Protein AF-A0A699TIG4-F1 (afdb_monomer_lite)

Sequence (112 aa):
VKTDNKKVEKKDDDKKRDMSRVKCYNCKKEGHFAKDCKKAKVKDYEYYKTKMLLAKKDKDEQVLLPEDQAWMESSSDSDQEINANMVFMAQIEKVLSDSEASSSSTDEKIYE

Structure (mmCIF, N/CA/C/O backbone):
data_AF-A0A699TIG4-F1
#
_entry.id   AF-A0A699TIG4-F1
#
loop_
_atom_site.group_PDB
_atom_site.id
_atom_site.type_symbol
_atom_site.label_atom_id
_atom_site.label_alt_id
_atom_site.label_comp_id
_atom_site.label_asym_id
_atom_site.label_entity_id
_atom_site.label_seq_id
_atom_site.pdbx_PDB_ins_code
_atom_site.Cartn_x
_atom_site.Cartn_y
_atom_site.Cartn_z
_atom_site.occupancy
_atom_site.B_iso_or_equiv
_atom_site.auth_seq_id
_atom_site.auth_comp_id
_atom_site.auth_asym_id
_atom_site.auth_atom_id
_atom_site.pdbx_PDB_model_num
ATOM 1 N N . VAL A 1 1 ? 9.339 31.364 -21.121 1.00 42.56 1 VAL A N 1
ATOM 2 C CA . VAL A 1 1 ? 10.028 30.476 -20.159 1.00 42.56 1 VAL A CA 1
ATOM 3 C C . VAL A 1 1 ? 9.744 29.049 -20.593 1.00 42.56 1 VAL A C 1
ATOM 5 O O . VAL A 1 1 ? 8.600 28.629 -20.508 1.00 42.56 1 VAL A O 1
ATOM 8 N N . LYS A 1 2 ? 10.715 28.377 -21.220 1.00 41.91 2 LYS A N 1
ATOM 9 C CA . LYS A 1 2 ? 10.588 26.970 -21.624 1.00 41.91 2 LYS A CA 1
ATOM 10 C C . LYS A 1 2 ? 11.116 26.144 -20.456 1.00 41.91 2 LYS A C 1
ATOM 12 O O . LYS A 1 2 ? 12.284 26.270 -20.114 1.00 41.91 2 LYS A O 1
ATOM 17 N N . THR A 1 3 ? 10.239 25.418 -19.780 1.00 44.41 3 THR A N 1
ATOM 18 C CA . THR A 1 3 ? 10.603 24.523 -18.682 1.00 44.41 3 THR A CA 1
ATOM 19 C C . THR A 1 3 ? 10.988 23.186 -19.295 1.00 44.41 3 THR A C 1
ATOM 21 O O . THR A 1 3 ? 10.132 22.409 -19.714 1.00 44.41 3 THR A O 1
ATOM 24 N N . ASP A 1 4 ? 12.292 22.953 -19.416 1.00 45.75 4 ASP A N 1
ATOM 25 C CA . ASP A 1 4 ? 12.847 21.687 -19.875 1.00 45.75 4 ASP A CA 1
ATOM 26 C C . ASP A 1 4 ? 12.513 20.579 -18.867 1.00 45.75 4 ASP A C 1
ATOM 28 O O . ASP A 1 4 ? 13.042 20.524 -17.755 1.00 45.75 4 ASP A O 1
ATOM 32 N N . ASN A 1 5 ? 11.607 19.687 -19.270 1.00 53.50 5 ASN A N 1
ATOM 33 C CA . ASN A 1 5 ? 11.299 18.443 -18.574 1.00 53.50 5 ASN A CA 1
ATOM 34 C C . ASN A 1 5 ? 12.528 17.526 -18.646 1.00 53.50 5 ASN A C 1
ATOM 36 O O . ASN A 1 5 ? 12.691 16.731 -19.574 1.00 53.50 5 ASN A O 1
ATOM 40 N N . LYS A 1 6 ? 13.422 17.648 -17.662 1.00 55.69 6 LYS A N 1
ATOM 41 C CA . LYS A 1 6 ? 14.569 16.757 -17.482 1.00 55.69 6 LYS A CA 1
ATOM 42 C C . LYS A 1 6 ? 14.067 15.383 -17.037 1.00 55.69 6 LYS A C 1
ATOM 44 O O . LYS A 1 6 ? 14.004 15.079 -15.849 1.00 55.69 6 LYS A O 1
ATOM 49 N N . LYS A 1 7 ? 13.704 14.549 -18.014 1.00 52.72 7 LYS A N 1
ATOM 50 C CA . LYS A 1 7 ? 13.492 13.109 -17.852 1.00 52.72 7 LYS A CA 1
ATOM 51 C C . LYS A 1 7 ? 14.807 12.502 -17.358 1.00 52.72 7 LYS A C 1
ATOM 53 O O . LYS A 1 7 ? 15.739 12.300 -18.130 1.00 52.72 7 LYS A O 1
ATOM 58 N N . VAL A 1 8 ? 14.904 12.276 -16.051 1.00 48.00 8 VAL A N 1
ATOM 59 C CA . VAL A 1 8 ? 15.990 11.495 -15.458 1.00 48.00 8 VAL A CA 1
ATOM 60 C C . VAL A 1 8 ? 15.728 10.043 -15.834 1.00 48.00 8 VAL A C 1
ATOM 62 O O . VAL A 1 8 ? 14.881 9.378 -15.244 1.00 48.00 8 VAL A O 1
ATOM 65 N N . GLU A 1 9 ? 16.423 9.569 -16.863 1.00 51.25 9 GLU A N 1
ATOM 66 C CA . GLU A 1 9 ? 16.499 8.149 -17.182 1.00 51.25 9 GLU A CA 1
ATOM 67 C C . GLU A 1 9 ? 17.275 7.460 -16.054 1.00 51.25 9 GLU A C 1
ATOM 69 O O . GLU A 1 9 ? 18.506 7.485 -16.006 1.00 51.25 9 GLU A O 1
ATOM 74 N N . LYS A 1 10 ? 16.542 6.925 -15.071 1.00 57.69 10 LYS A N 1
ATOM 75 C CA . LYS A 1 10 ? 17.111 6.042 -14.054 1.00 57.69 10 LYS A CA 1
ATOM 76 C C . LYS A 1 10 ? 17.432 4.723 -14.742 1.00 57.69 10 LYS A C 1
ATOM 78 O O . LYS A 1 10 ? 16.546 4.072 -15.282 1.00 57.69 10 LYS A O 1
ATOM 83 N N . LYS A 1 11 ? 18.722 4.399 -14.760 1.00 48.50 11 LYS A N 1
ATOM 84 C CA . LYS A 1 11 ? 19.267 3.164 -15.309 1.00 48.50 11 LYS A CA 1
ATOM 85 C C . LYS A 1 11 ? 18.656 1.975 -14.571 1.00 48.50 11 LYS A C 1
ATOM 87 O O . LYS A 1 11 ? 18.732 1.912 -13.346 1.00 48.50 11 LYS A O 1
ATOM 92 N N . ASP A 1 12 ? 18.070 1.058 -15.329 1.00 52.22 12 ASP A N 1
ATOM 93 C CA . ASP A 1 12 ? 17.705 -0.270 -14.858 1.00 52.22 12 ASP A CA 1
ATOM 94 C C . ASP A 1 12 ? 18.999 -1.040 -14.555 1.00 52.22 12 ASP A C 1
ATOM 96 O O . ASP A 1 12 ? 19.559 -1.722 -15.414 1.00 52.22 12 ASP A O 1
ATOM 100 N N . ASP A 1 13 ? 19.516 -0.897 -13.332 1.00 54.03 13 ASP A N 1
AT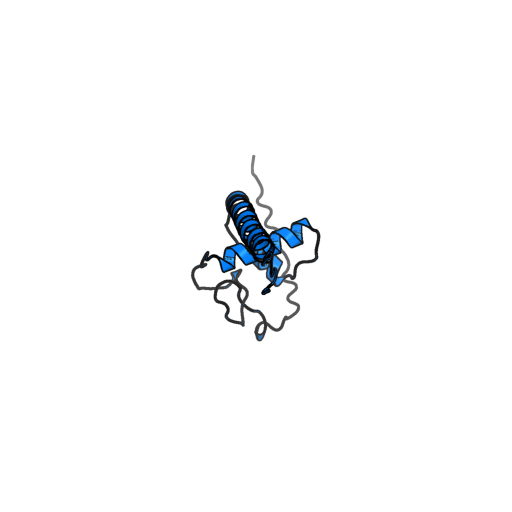OM 101 C CA . ASP A 1 13 ? 20.488 -1.840 -12.776 1.00 54.03 13 ASP A CA 1
ATOM 102 C C . ASP A 1 13 ? 19.750 -3.153 -12.492 1.00 54.03 13 ASP A C 1
ATOM 104 O O . ASP A 1 13 ? 19.355 -3.478 -11.368 1.00 54.03 13 ASP A O 1
ATOM 108 N N . ASP A 1 14 ? 19.523 -3.895 -13.572 1.00 54.59 14 ASP A N 1
ATOM 109 C CA . ASP A 1 14 ? 18.866 -5.192 -13.622 1.00 54.59 14 ASP A CA 1
ATOM 110 C C . ASP A 1 14 ? 19.822 -6.264 -13.072 1.00 54.59 14 ASP A C 1
ATOM 112 O O . ASP A 1 14 ? 20.268 -7.197 -13.748 1.00 54.59 14 ASP A O 1
ATOM 116 N N . LYS A 1 15 ? 20.187 -6.132 -11.791 1.00 59.12 15 LYS A N 1
ATOM 117 C CA . LYS A 1 15 ? 20.684 -7.265 -11.015 1.00 59.12 15 LYS A CA 1
ATOM 118 C C . LYS A 1 15 ? 19.507 -8.221 -10.935 1.00 59.12 15 LYS A C 1
ATOM 120 O O . LYS A 1 15 ? 18.676 -8.028 -10.057 1.00 59.12 15 LYS A O 1
ATOM 125 N N . LYS A 1 16 ? 19.432 -9.186 -11.867 1.00 61.31 16 LYS A N 1
ATOM 126 C CA . LYS A 1 16 ? 18.390 -10.223 -11.992 1.00 61.31 16 LYS A CA 1
ATOM 127 C C . LYS A 1 16 ? 18.008 -10.771 -10.620 1.00 61.31 16 LYS A C 1
ATOM 129 O O . LYS A 1 16 ? 18.576 -11.755 -10.145 1.00 61.31 16 LYS A O 1
ATOM 134 N N . ARG A 1 17 ? 17.068 -10.105 -9.955 1.00 65.88 17 ARG A N 1
ATOM 135 C CA . ARG A 1 17 ? 16.421 -10.640 -8.771 1.00 65.88 17 ARG A CA 1
ATOM 136 C C . ARG A 1 17 ? 15.520 -11.741 -9.270 1.00 65.88 17 ARG A C 1
ATOM 138 O O . ARG A 1 17 ? 14.948 -11.6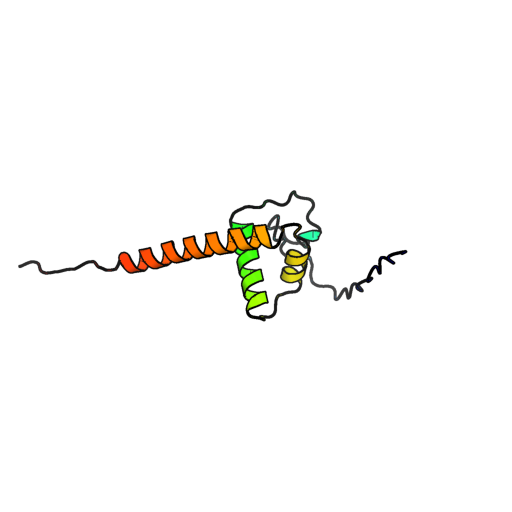52 -10.356 1.00 65.88 17 ARG A O 1
ATOM 145 N N . ASP A 1 18 ? 15.432 -12.793 -8.479 1.00 80.94 18 ASP A N 1
ATOM 146 C CA . ASP A 1 18 ? 14.513 -13.876 -8.753 1.00 80.94 18 ASP A CA 1
ATOM 147 C C . ASP A 1 18 ? 13.073 -13.346 -8.638 1.00 80.94 18 ASP A C 1
ATOM 149 O O . ASP A 1 18 ? 12.493 -13.303 -7.553 1.00 80.94 18 ASP A O 1
ATOM 153 N N . MET A 1 19 ? 12.512 -12.896 -9.767 1.00 81.06 19 MET A N 1
ATOM 154 C CA . MET A 1 19 ? 11.157 -12.341 -9.841 1.00 81.06 19 MET A CA 1
ATOM 155 C C . MET A 1 19 ? 10.116 -13.348 -9.358 1.00 81.06 19 MET A C 1
ATOM 157 O O . MET A 1 19 ? 9.063 -12.938 -8.875 1.00 81.06 19 MET A O 1
ATOM 161 N N . SER A 1 20 ? 10.416 -14.652 -9.425 1.00 83.62 20 SER A N 1
ATOM 162 C CA . SER A 1 20 ? 9.514 -15.703 -8.952 1.00 83.62 20 SER A CA 1
ATOM 163 C C . SER A 1 20 ? 9.208 -15.603 -7.457 1.00 83.62 20 SER A C 1
ATOM 165 O O . SER A 1 20 ? 8.163 -16.076 -7.040 1.00 83.62 20 SER A O 1
ATOM 167 N N . ARG A 1 21 ? 10.056 -14.928 -6.669 1.00 85.62 21 ARG A N 1
ATOM 168 C CA . ARG A 1 21 ? 9.861 -14.713 -5.223 1.00 85.62 21 ARG A CA 1
ATOM 169 C C . ARG A 1 21 ? 9.310 -13.331 -4.878 1.00 85.62 21 ARG A C 1
ATOM 171 O O . ARG A 1 21 ? 8.999 -13.063 -3.720 1.00 85.62 21 ARG A O 1
ATOM 178 N N . VAL A 1 22 ? 9.211 -12.428 -5.854 1.00 88.25 22 VAL A N 1
ATOM 179 C CA . VAL A 1 22 ? 8.705 -11.068 -5.632 1.00 88.25 22 VAL A CA 1
ATOM 180 C C . VAL A 1 22 ? 7.192 -11.130 -5.465 1.00 88.25 22 VAL A C 1
ATOM 182 O O . VAL A 1 22 ? 6.475 -11.433 -6.417 1.00 88.25 22 VAL A O 1
ATOM 185 N N . LYS A 1 23 ? 6.698 -10.817 -4.262 1.00 89.06 23 LYS A N 1
ATOM 186 C CA . LYS A 1 23 ? 5.264 -10.787 -3.953 1.00 89.06 23 LYS A CA 1
ATOM 187 C C . LYS A 1 23 ? 4.661 -9.416 -4.254 1.00 89.06 23 LYS A C 1
ATOM 189 O O . LYS A 1 23 ? 5.050 -8.402 -3.683 1.00 89.06 23 LYS A O 1
ATOM 194 N N . CYS A 1 24 ? 3.642 -9.388 -5.105 1.00 87.25 24 CYS A N 1
ATOM 195 C CA . CYS A 1 24 ? 2.898 -8.177 -5.420 1.00 87.25 24 CYS A CA 1
ATOM 196 C C . CYS A 1 24 ? 2.026 -7.736 -4.236 1.00 87.25 24 CYS A C 1
ATOM 198 O O . CYS A 1 24 ? 1.093 -8.439 -3.841 1.00 87.25 24 CYS A O 1
ATOM 200 N N . TYR A 1 25 ? 2.257 -6.526 -3.720 1.00 83.81 25 TYR A N 1
ATOM 201 C CA . TYR A 1 25 ? 1.453 -5.952 -2.636 1.00 83.81 25 TYR A CA 1
ATOM 202 C C . TYR A 1 25 ? -0.027 -5.747 -2.987 1.00 83.81 25 TYR A C 1
ATOM 204 O O . TYR A 1 25 ? -0.861 -5.827 -2.085 1.00 83.81 25 TYR A O 1
ATOM 212 N N . ASN A 1 26 ? -0.361 -5.543 -4.270 1.00 84.31 26 ASN A N 1
ATOM 213 C CA . ASN A 1 26 ? -1.739 -5.322 -4.722 1.00 84.31 26 ASN A CA 1
ATOM 214 C C . ASN A 1 26 ? -2.553 -6.626 -4.787 1.00 84.31 26 ASN A C 1
ATOM 216 O O . ASN A 1 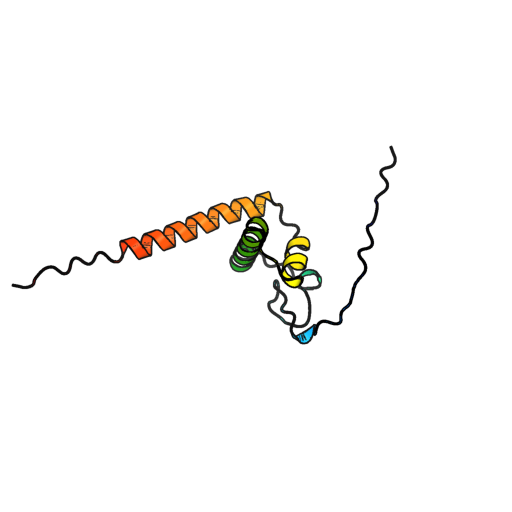26 ? -3.580 -6.762 -4.138 1.00 84.31 26 ASN A O 1
ATOM 220 N N . CYS A 1 27 ? -2.092 -7.615 -5.560 1.00 86.62 27 CYS A N 1
ATOM 221 C CA . CYS A 1 27 ? -2.868 -8.838 -5.803 1.00 86.62 27 CYS A CA 1
ATOM 222 C C . CYS A 1 27 ? -2.415 -10.059 -4.993 1.00 86.62 27 CYS A C 1
ATOM 224 O O . CYS A 1 27 ? -2.982 -11.138 -5.164 1.00 86.62 27 CYS A O 1
ATOM 226 N N . LYS A 1 28 ? -1.380 -9.895 -4.159 1.00 86.06 28 LYS A N 1
ATOM 227 C CA . LYS A 1 28 ? -0.757 -10.920 -3.306 1.00 86.06 28 LYS A CA 1
ATOM 228 C C . LYS A 1 28 ? -0.171 -12.128 -4.055 1.00 86.06 28 LYS A C 1
ATOM 230 O O . LYS A 1 28 ? 0.208 -13.097 -3.405 1.00 86.06 28 LYS A O 1
ATOM 235 N N . LYS A 1 29 ? -0.061 -12.063 -5.389 1.00 89.00 29 LYS A N 1
ATOM 236 C CA . LYS A 1 29 ? 0.598 -13.077 -6.230 1.00 89.00 29 LYS A CA 1
ATOM 237 C C . LYS A 1 29 ? 2.080 -12.772 -6.413 1.00 89.00 29 LYS A C 1
ATOM 239 O O . LYS A 1 29 ? 2.469 -11.607 -6.424 1.00 89.00 29 LYS A O 1
ATOM 244 N N . GLU A 1 30 ? 2.875 -13.813 -6.601 1.00 90.88 30 GLU A N 1
ATOM 245 C CA . GLU A 1 30 ? 4.305 -13.700 -6.886 1.00 90.88 30 GLU A CA 1
ATOM 246 C C . GLU A 1 30 ? 4.575 -13.439 -8.384 1.00 90.88 30 GLU A C 1
ATOM 248 O O . GLU A 1 30 ? 3.651 -13.476 -9.207 1.00 90.88 30 GLU A O 1
ATOM 253 N N . GLY A 1 31 ? 5.822 -13.136 -8.751 1.00 90.56 31 GLY A N 1
ATOM 254 C CA . GLY A 1 31 ? 6.255 -13.001 -10.147 1.00 90.56 31 GLY A CA 1
ATOM 255 C C . GLY A 1 31 ? 6.318 -11.573 -10.695 1.00 90.56 31 GLY A C 1
ATOM 256 O O . GLY A 1 31 ? 6.748 -11.394 -11.831 1.00 90.56 31 GLY A O 1
ATOM 257 N N . HIS A 1 32 ? 5.862 -10.560 -9.948 1.00 90.06 32 HIS A N 1
ATOM 258 C CA . HIS A 1 32 ? 5.852 -9.165 -10.411 1.00 90.06 32 HIS A CA 1
ATOM 259 C C . HIS A 1 32 ? 5.780 -8.157 -9.259 1.00 90.06 32 HIS A C 1
ATOM 261 O O . HIS A 1 32 ? 5.233 -8.440 -8.190 1.00 90.06 32 HIS A O 1
ATOM 267 N N . PHE A 1 33 ? 6.253 -6.936 -9.513 1.00 86.94 33 PHE A N 1
ATOM 268 C CA . PHE A 1 33 ? 6.066 -5.813 -8.600 1.00 86.94 33 PHE A CA 1
ATOM 269 C C . PHE A 1 33 ? 4.647 -5.249 -8.685 1.00 86.94 33 PHE A C 1
ATOM 271 O O . PHE A 1 33 ? 3.962 -5.339 -9.702 1.00 86.94 33 PHE A O 1
ATOM 278 N N . ALA A 1 34 ? 4.216 -4.580 -7.616 1.00 84.50 34 ALA A N 1
ATOM 279 C CA . ALA A 1 34 ? 2.901 -3.947 -7.562 1.00 84.50 34 ALA A CA 1
ATOM 280 C C . ALA A 1 34 ? 2.684 -2.873 -8.645 1.00 84.50 34 ALA A C 1
ATOM 282 O O . ALA A 1 34 ? 1.553 -2.710 -9.100 1.00 84.50 34 ALA A O 1
ATOM 283 N N . LYS A 1 35 ? 3.751 -2.189 -9.086 1.00 81.62 35 LYS A N 1
ATOM 284 C CA . LYS A 1 35 ? 3.706 -1.196 -10.174 1.00 81.62 35 LYS A CA 1
ATOM 285 C C . LYS A 1 35 ? 3.313 -1.799 -11.530 1.00 81.62 35 LYS A C 1
ATOM 287 O O . LYS A 1 35 ? 2.665 -1.128 -12.324 1.00 81.62 35 LYS A O 1
ATOM 292 N N . ASP A 1 36 ? 3.640 -3.073 -11.744 1.00 86.19 36 ASP A N 1
ATOM 293 C CA . ASP A 1 36 ? 3.391 -3.810 -12.989 1.00 86.19 36 ASP A CA 1
ATOM 294 C C . ASP A 1 36 ? 2.102 -4.653 -12.909 1.00 86.19 36 ASP A C 1
ATOM 296 O O . ASP A 1 36 ? 1.769 -5.426 -13.813 1.00 86.19 36 ASP A O 1
ATOM 300 N N . CYS A 1 37 ? 1.359 -4.546 -11.801 1.00 87.19 37 CYS A N 1
ATOM 301 C CA . CYS A 1 37 ? 0.154 -5.329 -11.584 1.00 87.19 37 CYS A CA 1
ATOM 302 C C . CYS A 1 37 ? -0.994 -4.835 -12.473 1.00 87.19 37 CYS A C 1
ATOM 304 O O . CYS A 1 37 ? -1.448 -3.702 -12.348 1.00 87.19 37 CYS A O 1
ATOM 306 N N . LYS A 1 38 ? -1.530 -5.725 -13.317 1.00 88.19 38 LYS A N 1
ATOM 307 C CA . LYS A 1 38 ? -2.666 -5.419 -14.210 1.00 88.19 38 LYS A CA 1
ATOM 308 C C . LYS A 1 38 ? -4.018 -5.322 -13.495 1.00 88.19 38 LYS A C 1
ATOM 310 O O . LYS A 1 38 ? -4.993 -4.878 -14.093 1.00 88.19 38 LYS A O 1
ATOM 315 N N . LYS A 1 39 ? -4.114 -5.799 -12.249 1.00 84.44 39 LYS A N 1
ATOM 316 C CA . LYS A 1 39 ? -5.354 -5.692 -11.471 1.00 84.44 39 LYS A CA 1
ATOM 317 C C . LYS A 1 39 ? -5.523 -4.267 -10.960 1.00 84.44 39 LYS A C 1
ATOM 319 O O . LYS A 1 39 ? -4.540 -3.629 -10.592 1.00 84.44 39 LYS A O 1
ATOM 324 N N . ALA A 1 40 ? -6.775 -3.818 -10.866 1.00 81.38 40 ALA A N 1
ATOM 325 C CA . ALA A 1 40 ? -7.101 -2.576 -10.179 1.00 81.38 40 ALA A CA 1
ATOM 326 C C . ALA A 1 40 ? -6.478 -2.567 -8.774 1.00 81.38 40 ALA A C 1
ATOM 328 O O . ALA A 1 40 ? -6.392 -3.610 -8.117 1.00 81.38 40 ALA A O 1
ATOM 329 N N . LYS A 1 41 ? -6.002 -1.397 -8.341 1.00 76.06 41 LYS A N 1
ATOM 330 C CA . LYS A 1 41 ? -5.466 -1.223 -6.993 1.00 76.06 41 LYS A CA 1
ATOM 331 C C . LYS A 1 41 ? -6.626 -1.269 -6.003 1.00 76.06 41 LYS A C 1
ATOM 333 O O . LYS A 1 41 ? -7.500 -0.408 -6.053 1.00 76.06 41 LYS A O 1
ATOM 338 N N . VAL A 1 42 ? -6.645 -2.277 -5.135 1.00 79.38 42 VAL A N 1
ATOM 339 C CA . VAL A 1 42 ? -7.614 -2.349 -4.035 1.00 79.38 42 VAL A CA 1
ATOM 340 C C . VAL A 1 42 ? -7.027 -1.579 -2.857 1.00 79.38 42 VAL A C 1
ATOM 342 O O . VAL A 1 42 ? -5.984 -1.960 -2.331 1.00 79.38 42 VAL A O 1
ATOM 345 N N . LYS A 1 43 ? -7.675 -0.476 -2.470 1.00 79.12 43 LYS A N 1
ATOM 346 C CA . LYS A 1 43 ? -7.293 0.328 -1.303 1.00 79.12 43 LYS A CA 1
ATOM 347 C C . LYS A 1 43 ? -8.071 -0.134 -0.066 1.00 79.12 43 LYS A C 1
ATOM 349 O O . LYS A 1 43 ? -8.935 0.573 0.442 1.00 79.12 43 LYS A O 1
ATOM 354 N N . ASP A 1 44 ? -7.842 -1.373 0.348 1.00 80.00 44 ASP A N 1
ATOM 355 C CA . ASP A 1 44 ? -8.447 -1.920 1.562 1.00 80.00 44 ASP A CA 1
ATOM 356 C C . ASP A 1 44 ? -7.679 -1.489 2.828 1.00 80.00 44 ASP A C 1
ATOM 358 O O . ASP A 1 44 ? -6.655 -0.804 2.773 1.00 80.00 44 ASP A O 1
ATOM 362 N N . TYR A 1 45 ? -8.186 -1.886 3.994 1.00 78.88 45 TYR A N 1
ATOM 363 C CA . TYR A 1 45 ? -7.544 -1.622 5.283 1.00 78.88 45 TYR A CA 1
ATOM 364 C C . TYR A 1 45 ? -6.083 -2.110 5.326 1.00 78.88 45 TYR A C 1
ATOM 366 O O . TYR A 1 45 ? -5.203 -1.388 5.794 1.00 78.88 45 TYR A O 1
ATOM 374 N N . GLU A 1 46 ? -5.798 -3.298 4.787 1.00 82.38 46 GLU A N 1
ATOM 375 C CA . GLU A 1 46 ? -4.454 -3.889 4.791 1.00 82.38 46 GLU A CA 1
ATOM 376 C C . GLU A 1 46 ? -3.472 -3.122 3.894 1.00 82.38 46 GLU A C 1
ATOM 378 O O . GLU A 1 46 ? -2.294 -2.969 4.240 1.00 82.38 46 GLU A O 1
ATOM 383 N N . TYR A 1 47 ? -3.944 -2.597 2.760 1.00 83.25 47 TYR A N 1
ATOM 384 C CA . TYR A 1 47 ? -3.188 -1.692 1.899 1.00 83.25 47 TYR A CA 1
ATOM 385 C C . TYR A 1 47 ? -2.739 -0.456 2.681 1.00 83.25 47 TYR A C 1
ATOM 387 O O . TYR A 1 47 ? -1.539 -0.170 2.742 1.00 83.25 47 TYR A O 1
ATOM 395 N N . TYR A 1 48 ? -3.678 0.240 3.330 1.00 80.56 48 TYR A N 1
ATOM 396 C CA . TYR A 1 48 ? -3.365 1.454 4.082 1.00 80.56 48 TYR A CA 1
ATOM 397 C C . TYR A 1 48 ? -2.499 1.165 5.308 1.00 80.56 48 TYR A C 1
ATOM 399 O O . TYR A 1 48 ? -1.536 1.891 5.545 1.00 80.56 48 TYR A O 1
ATOM 407 N N . LYS A 1 49 ? -2.757 0.071 6.031 1.00 83.12 49 LYS A N 1
ATOM 408 C CA . LYS A 1 49 ? -1.938 -0.381 7.164 1.00 83.12 49 LYS A CA 1
ATOM 409 C C . LYS A 1 49 ? -0.487 -0.632 6.752 1.00 83.12 49 LYS A C 1
ATOM 411 O O . LYS A 1 49 ? 0.435 -0.141 7.400 1.00 83.12 49 LYS A O 1
ATOM 416 N N . THR A 1 50 ? -0.269 -1.339 5.642 1.00 85.94 50 THR A N 1
ATOM 417 C CA . THR A 1 50 ? 1.085 -1.622 5.138 1.00 85.94 50 THR A CA 1
ATOM 418 C C . THR A 1 50 ? 1.781 -0.338 4.671 1.00 85.94 50 THR A C 1
ATOM 420 O O . THR A 1 50 ? 2.944 -0.121 5.007 1.00 85.94 50 THR A O 1
ATOM 423 N N . LYS A 1 51 ? 1.072 0.554 3.961 1.00 82.56 51 LYS A N 1
ATOM 424 C CA . LYS A 1 51 ? 1.592 1.874 3.552 1.00 82.56 51 LYS A CA 1
ATOM 425 C C . LYS A 1 51 ? 2.057 2.698 4.748 1.00 82.56 51 LYS A C 1
ATOM 427 O O . LYS A 1 51 ? 3.151 3.253 4.733 1.00 82.56 51 LYS A O 1
ATOM 432 N N . MET A 1 52 ? 1.238 2.737 5.791 1.00 84.06 52 MET A N 1
ATOM 433 C CA . MET A 1 52 ? 1.530 3.423 7.042 1.00 84.06 52 MET A CA 1
ATOM 434 C C . MET A 1 52 ? 2.808 2.913 7.710 1.00 84.06 52 MET A C 1
ATOM 436 O O . MET A 1 52 ? 3.650 3.710 8.123 1.00 84.06 52 MET A O 1
ATOM 440 N N . LEU A 1 53 ? 2.953 1.588 7.805 1.00 84.50 53 LEU A N 1
ATOM 441 C CA . LEU A 1 53 ? 4.112 0.949 8.429 1.00 84.50 53 LEU A CA 1
ATOM 442 C C . LEU A 1 53 ? 5.406 1.257 7.673 1.00 84.50 53 LEU A C 1
ATOM 444 O O . LEU A 1 53 ? 6.430 1.515 8.304 1.00 84.50 53 LEU A O 1
ATOM 448 N N . LEU A 1 54 ? 5.367 1.262 6.338 1.00 87.06 54 LEU A N 1
ATOM 449 C CA . LEU A 1 54 ? 6.525 1.637 5.523 1.00 87.06 54 LEU A CA 1
ATOM 450 C C . LEU A 1 54 ? 6.854 3.125 5.647 1.00 87.06 54 LEU A C 1
ATOM 452 O O . LEU A 1 54 ? 8.015 3.465 5.838 1.00 87.06 54 LEU A O 1
ATOM 456 N N . ALA A 1 55 ? 5.848 4.003 5.624 1.00 82.94 55 ALA A N 1
ATOM 457 C CA . ALA A 1 55 ? 6.047 5.440 5.813 1.00 82.94 55 ALA A CA 1
ATOM 458 C C . ALA A 1 55 ? 6.619 5.778 7.201 1.00 82.94 55 ALA A C 1
ATOM 460 O O . ALA A 1 55 ? 7.383 6.727 7.341 1.00 82.94 55 ALA A O 1
ATOM 461 N N . LYS A 1 56 ? 6.264 5.010 8.238 1.00 82.81 56 LYS A N 1
ATOM 462 C CA . LYS A 1 56 ? 6.858 5.152 9.573 1.00 82.81 56 LYS A CA 1
ATOM 463 C C . LYS A 1 56 ? 8.327 4.724 9.582 1.00 82.81 56 LYS A C 1
ATOM 465 O O . LYS A 1 56 ? 9.154 5.467 10.085 1.00 82.81 56 LYS A O 1
ATOM 470 N N . LYS A 1 57 ? 8.656 3.584 8.964 1.00 85.19 57 LYS A N 1
ATOM 471 C CA . LYS A 1 57 ? 10.049 3.126 8.821 1.00 85.19 57 LYS A CA 1
ATOM 472 C C . LYS A 1 57 ? 10.920 4.129 8.064 1.00 85.19 57 LYS A C 1
ATOM 474 O O . LYS A 1 57 ? 12.043 4.357 8.486 1.00 85.19 57 LYS A O 1
ATOM 479 N N . ASP A 1 58 ? 10.386 4.741 7.009 1.00 81.50 58 ASP A N 1
ATOM 480 C CA . ASP A 1 58 ? 11.069 5.796 6.252 1.00 81.50 58 ASP A CA 1
ATOM 481 C C . ASP A 1 58 ? 11.332 7.045 7.115 1.00 81.50 58 ASP A C 1
ATOM 483 O O . ASP A 1 58 ? 12.450 7.550 7.153 1.00 81.50 58 ASP A O 1
ATOM 487 N N . LYS A 1 59 ? 10.331 7.488 7.897 1.00 79.62 59 LYS A N 1
ATOM 488 C CA . LYS A 1 59 ? 10.470 8.599 8.862 1.00 79.62 59 LYS A CA 1
ATOM 489 C C . LYS A 1 59 ? 11.462 8.311 9.987 1.00 79.62 59 LYS A C 1
ATOM 491 O O . LYS A 1 59 ? 12.139 9.227 10.436 1.00 79.62 59 LYS A O 1
ATOM 496 N N . ASP A 1 60 ? 11.530 7.062 10.436 1.00 86.44 60 ASP A N 1
ATOM 497 C CA . ASP A 1 60 ? 12.495 6.596 11.435 1.00 86.44 60 ASP A CA 1
ATOM 498 C C . ASP A 1 60 ? 13.893 6.345 10.816 1.00 86.44 60 ASP A C 1
ATOM 500 O O . ASP A 1 60 ? 14.751 5.750 11.465 1.00 86.44 60 ASP A O 1
ATOM 504 N N . GLU A 1 61 ? 14.110 6.748 9.554 1.00 84.62 61 GLU A N 1
ATOM 505 C CA . GLU A 1 61 ? 15.340 6.562 8.766 1.00 84.62 61 GLU A CA 1
ATOM 506 C C . GLU A 1 61 ? 15.807 5.094 8.666 1.00 84.62 61 GLU A C 1
ATOM 508 O O . GLU A 1 61 ? 16.981 4.797 8.429 1.00 84.62 61 GLU A O 1
ATOM 513 N N . GLN A 1 62 ? 14.887 4.137 8.817 1.00 85.69 62 GLN A N 1
ATOM 514 C CA . GLN A 1 62 ? 15.181 2.720 8.636 1.00 85.69 62 GLN A CA 1
ATOM 515 C C . GLN A 1 62 ? 15.234 2.352 7.151 1.00 85.69 62 GLN A C 1
ATOM 517 O O . GLN A 1 62 ? 14.411 2.777 6.343 1.00 85.69 62 GLN A O 1
ATOM 522 N N . VAL A 1 63 ? 16.182 1.479 6.798 1.00 84.94 63 VAL A N 1
ATOM 523 C CA . VAL A 1 63 ? 16.358 0.997 5.421 1.00 84.94 63 VAL A CA 1
ATOM 524 C C . VAL A 1 63 ? 15.121 0.228 4.950 1.00 84.94 63 VAL A C 1
ATOM 526 O O . VAL A 1 63 ? 14.791 -0.835 5.481 1.00 84.94 63 VAL A O 1
ATOM 529 N N . LEU A 1 64 ? 14.475 0.746 3.903 1.00 84.06 64 LEU A N 1
ATOM 530 C CA . LEU A 1 64 ? 13.416 0.057 3.170 1.00 84.06 64 LEU A CA 1
ATOM 531 C C . LEU A 1 64 ? 13.987 -0.881 2.101 1.00 84.06 64 LEU A C 1
ATOM 533 O O . LEU A 1 64 ? 15.031 -0.624 1.496 1.00 84.06 64 LEU A O 1
ATOM 537 N N . LEU A 1 65 ? 13.267 -1.972 1.831 1.00 86.00 65 LEU A N 1
ATOM 538 C CA . LEU A 1 65 ? 13.589 -2.845 0.707 1.00 86.00 65 LEU A CA 1
ATOM 539 C C . LEU A 1 65 ? 13.251 -2.143 -0.622 1.00 86.00 65 LEU A C 1
ATOM 541 O O . LEU A 1 65 ? 12.285 -1.382 -0.688 1.00 86.00 65 LEU A O 1
ATOM 545 N N . PRO A 1 66 ? 13.974 -2.413 -1.721 1.00 80.62 66 PRO A N 1
ATOM 546 C CA . PRO A 1 66 ? 13.659 -1.800 -3.018 1.00 80.62 66 PRO A CA 1
ATOM 547 C C . PRO A 1 66 ? 12.258 -2.139 -3.543 1.00 80.62 66 PRO A C 1
ATOM 549 O O . PRO A 1 66 ? 11.650 -1.337 -4.247 1.00 80.62 66 PRO A O 1
ATOM 552 N N . GLU A 1 67 ? 11.720 -3.297 -3.160 1.00 80.25 67 GLU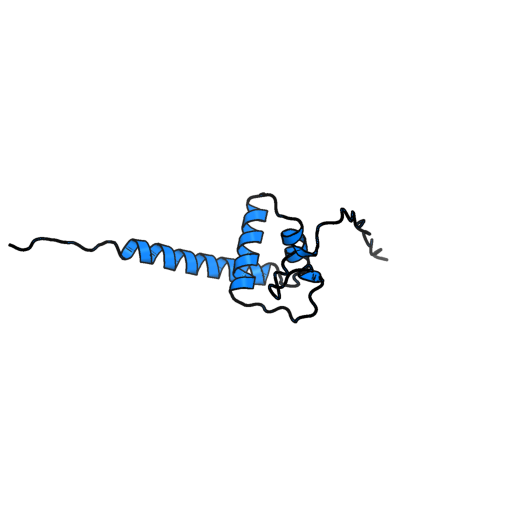 A N 1
ATOM 553 C CA . GLU A 1 67 ? 10.328 -3.700 -3.364 1.00 80.25 67 GLU A CA 1
ATOM 554 C C . GLU A 1 67 ? 9.347 -2.722 -2.687 1.00 80.25 67 GLU A C 1
ATOM 556 O O . GLU A 1 67 ? 8.345 -2.324 -3.288 1.00 80.25 67 GLU A O 1
ATOM 561 N N . ASP A 1 68 ? 9.655 -2.326 -1.449 1.00 86.44 68 ASP A N 1
ATOM 562 C CA . ASP A 1 68 ? 8.845 -1.441 -0.609 1.00 86.44 68 ASP A CA 1
ATOM 563 C C . ASP A 1 68 ? 8.905 -0.005 -1.126 1.00 86.44 68 ASP A C 1
ATOM 565 O O . ASP A 1 68 ? 7.869 0.641 -1.297 1.00 86.44 68 ASP A O 1
ATOM 569 N N . GLN A 1 69 ? 10.110 0.457 -1.471 1.00 84.75 69 GLN A N 1
ATOM 570 C CA . GLN A 1 69 ? 10.344 1.769 -2.068 1.00 84.75 69 GLN A CA 1
ATOM 571 C C . GLN A 1 69 ? 9.596 1.916 -3.399 1.00 84.75 69 GLN A C 1
ATOM 573 O O . GLN A 1 69 ? 8.831 2.861 -3.592 1.00 84.75 69 GLN A O 1
ATOM 578 N N . ALA A 1 70 ? 9.737 0.940 -4.302 1.00 84.56 70 ALA A N 1
ATOM 579 C CA . ALA A 1 70 ? 9.054 0.959 -5.595 1.00 84.56 70 ALA A CA 1
ATOM 580 C C . ALA A 1 70 ? 7.524 0.930 -5.447 1.00 84.56 70 ALA A C 1
ATOM 582 O O . ALA A 1 70 ? 6.797 1.490 -6.270 1.00 84.56 70 ALA A O 1
ATOM 583 N N . TRP A 1 71 ? 7.009 0.281 -4.402 1.00 85.31 71 TRP A N 1
ATOM 584 C CA . TRP A 1 71 ? 5.582 0.288 -4.110 1.00 85.31 71 TRP A CA 1
ATOM 585 C C . TRP A 1 71 ? 5.106 1.620 -3.515 1.00 85.31 71 TRP A C 1
ATOM 587 O O . TRP A 1 71 ? 4.010 2.072 -3.865 1.00 85.31 71 TRP A O 1
ATOM 597 N N . MET A 1 72 ? 5.904 2.261 -2.652 1.00 82.75 72 MET A N 1
ATOM 598 C CA . MET A 1 72 ? 5.678 3.626 -2.154 1.00 82.75 72 MET A CA 1
ATOM 599 C C . MET A 1 72 ? 5.575 4.626 -3.304 1.00 82.75 72 MET A C 1
ATOM 601 O O . MET A 1 72 ? 4.530 5.260 -3.436 1.00 82.75 72 MET A O 1
ATOM 605 N N . GLU A 1 73 ? 6.556 4.635 -4.204 1.00 80.81 73 GLU A N 1
ATOM 606 C CA . GLU A 1 73 ? 6.630 5.533 -5.367 1.00 80.81 73 GLU A CA 1
ATOM 607 C C . GLU A 1 73 ? 5.556 5.268 -6.435 1.00 80.81 73 GLU A C 1
ATOM 609 O O . GLU A 1 73 ? 5.189 6.159 -7.195 1.00 80.81 73 GLU A O 1
ATOM 614 N N . SER A 1 74 ? 5.028 4.043 -6.512 1.00 77.12 74 SER A N 1
ATOM 615 C CA . SER A 1 74 ? 3.965 3.698 -7.464 1.00 77.12 74 SER A CA 1
ATOM 616 C C . SER A 1 74 ? 2.577 4.175 -7.025 1.00 77.12 74 SER A C 1
ATOM 618 O O . SER A 1 74 ? 1.634 4.137 -7.825 1.00 77.12 74 SER A O 1
ATOM 620 N N . SER A 1 75 ? 2.391 4.557 -5.759 1.00 74.25 75 SER A N 1
ATOM 621 C CA . SER A 1 75 ? 1.087 5.043 -5.315 1.00 74.25 75 SER A CA 1
ATOM 622 C C . SER A 1 75 ? 0.824 6.464 -5.805 1.00 74.25 75 SER A C 1
ATOM 624 O O . SER A 1 75 ? 1.707 7.308 -5.777 1.00 74.25 75 SER A O 1
ATOM 626 N N . SER A 1 76 ? -0.410 6.717 -6.239 1.00 70.31 76 SER A N 1
ATOM 627 C CA . SER A 1 76 ? -0.903 8.060 -6.557 1.00 70.31 76 SER A CA 1
ATOM 628 C C . SER A 1 76 ? -1.623 8.710 -5.372 1.00 70.31 76 SER A C 1
ATOM 630 O O . SER A 1 76 ? -2.269 9.740 -5.552 1.00 70.31 76 SER A O 1
ATOM 632 N N . ASP A 1 77 ? -1.615 8.062 -4.204 1.00 74.31 77 ASP A N 1
ATOM 633 C CA . ASP A 1 77 ? -2.234 8.594 -2.991 1.00 74.31 77 ASP A CA 1
ATOM 634 C C . ASP A 1 77 ? -1.503 9.873 -2.586 1.00 74.31 77 ASP A C 1
ATOM 636 O O . ASP A 1 77 ? -0.272 9.919 -2.602 1.00 74.31 77 ASP A O 1
ATOM 640 N N . SER A 1 78 ? -2.252 10.915 -2.231 1.00 70.94 78 SER A N 1
ATOM 641 C CA . SER A 1 78 ? -1.628 12.136 -1.733 1.00 70.94 78 SER A CA 1
ATOM 642 C C . SER A 1 78 ? -1.072 11.905 -0.330 1.00 70.94 78 SER A C 1
ATOM 644 O O . SER A 1 78 ? -1.644 11.159 0.472 1.00 70.94 78 SER A O 1
ATOM 646 N N . ASP A 1 79 ? 0.000 12.619 0.009 1.00 69.81 79 ASP A N 1
ATOM 647 C CA . ASP A 1 79 ? 0.569 12.590 1.360 1.00 69.81 79 ASP A CA 1
ATOM 648 C C . ASP A 1 79 ? -0.474 12.967 2.427 1.00 69.81 79 ASP A C 1
ATOM 650 O O . ASP A 1 79 ? -0.414 12.488 3.557 1.00 69.81 79 ASP A O 1
ATOM 654 N N . GLN A 1 80 ? -1.477 13.777 2.062 1.00 74.88 80 GLN A N 1
ATOM 655 C CA . GLN A 1 80 ? -2.601 14.137 2.930 1.00 74.88 80 GLN A CA 1
ATOM 656 C C . GLN A 1 80 ? -3.543 12.956 3.206 1.00 74.88 80 GLN A C 1
ATOM 658 O O . GLN A 1 80 ? -3.911 12.747 4.362 1.00 74.88 80 GLN A O 1
ATOM 663 N N . GLU A 1 81 ? -3.916 12.176 2.183 1.00 72.00 81 GLU A N 1
ATOM 664 C CA . GLU A 1 81 ? -4.769 10.982 2.328 1.00 72.00 81 GLU A CA 1
ATOM 665 C C . GLU A 1 81 ? -4.056 9.916 3.175 1.00 72.00 81 GLU A C 1
ATOM 667 O O . GLU A 1 81 ? -4.647 9.322 4.079 1.00 72.00 81 GLU A O 1
ATOM 672 N N . ILE A 1 82 ? -2.749 9.741 2.954 1.00 72.56 82 ILE A N 1
ATOM 673 C CA . ILE A 1 82 ? -1.911 8.833 3.744 1.00 72.56 82 ILE A CA 1
ATOM 674 C C . ILE A 1 82 ? -1.792 9.319 5.197 1.00 72.56 82 ILE A C 1
ATOM 676 O O . ILE A 1 82 ? -1.924 8.511 6.115 1.00 72.56 82 ILE A O 1
ATOM 680 N N . ASN A 1 83 ? -1.570 10.616 5.433 1.00 73.12 83 ASN A N 1
ATOM 681 C CA . ASN A 1 83 ? -1.401 11.174 6.779 1.00 73.12 83 ASN A CA 1
ATOM 682 C C . ASN A 1 83 ? -2.703 11.137 7.603 1.00 73.12 83 ASN A C 1
ATOM 684 O O . ASN A 1 83 ? -2.682 10.766 8.774 1.00 73.12 83 ASN A O 1
ATOM 688 N N . ALA A 1 84 ? -3.850 11.450 6.995 1.00 76.19 84 ALA A N 1
ATOM 689 C CA . ALA A 1 84 ? -5.147 11.362 7.669 1.00 76.19 84 ALA A CA 1
ATOM 690 C C . ALA A 1 84 ? -5.465 9.918 8.092 1.00 76.19 84 ALA A C 1
ATOM 692 O O . ALA A 1 84 ? -5.799 9.664 9.253 1.00 76.19 84 ALA A O 1
ATOM 693 N N . ASN A 1 85 ? -5.266 8.960 7.182 1.00 74.25 85 ASN A N 1
ATOM 694 C CA . ASN A 1 85 ? -5.430 7.540 7.487 1.00 74.25 85 ASN A CA 1
ATOM 695 C C . ASN A 1 85 ? -4.399 7.064 8.521 1.00 74.25 85 ASN A C 1
ATOM 697 O O . ASN A 1 85 ? -4.712 6.213 9.350 1.00 74.25 85 ASN A O 1
ATOM 701 N N . MET A 1 86 ? -3.198 7.651 8.530 1.00 75.12 86 MET A N 1
ATOM 702 C CA . MET A 1 86 ? -2.163 7.340 9.510 1.00 75.12 86 MET A CA 1
ATOM 703 C C . MET A 1 86 ? -2.561 7.717 10.937 1.00 75.12 86 MET A C 1
ATOM 705 O O . MET A 1 86 ? -2.433 6.910 11.859 1.00 75.12 86 MET A O 1
ATOM 709 N N . VAL A 1 87 ? -3.081 8.929 11.116 1.00 77.12 87 VAL A N 1
ATOM 710 C CA . VAL A 1 87 ? -3.570 9.401 12.416 1.00 77.12 87 VAL A CA 1
ATOM 711 C C . VAL A 1 87 ? -4.747 8.548 12.896 1.00 77.12 87 VAL A C 1
ATOM 713 O O . VAL A 1 87 ? -4.784 8.165 14.064 1.00 77.12 87 VAL A O 1
ATOM 716 N N . PHE A 1 88 ? -5.671 8.193 12.000 1.00 77.31 88 PHE A N 1
ATOM 717 C CA . PHE A 1 88 ? -6.832 7.366 12.335 1.00 77.31 88 PHE A CA 1
ATOM 718 C C . PHE A 1 88 ? -6.441 5.950 12.788 1.00 77.31 88 PHE A C 1
ATOM 720 O O . PHE A 1 88 ? -6.933 5.456 13.800 1.00 77.31 88 PHE A O 1
ATOM 727 N N . MET A 1 89 ? -5.495 5.313 12.095 1.00 79.31 89 MET A N 1
ATOM 728 C CA . MET A 1 89 ? -4.991 3.984 12.456 1.00 79.31 89 MET A CA 1
ATOM 729 C C . MET A 1 89 ? -4.250 3.984 13.794 1.00 79.31 89 MET A C 1
ATOM 731 O O . MET A 1 89 ? -4.473 3.092 14.608 1.00 79.31 89 MET A O 1
ATOM 735 N N . ALA A 1 90 ? -3.423 5.002 14.052 1.00 76.31 90 ALA A N 1
ATOM 736 C CA . ALA A 1 90 ? -2.742 5.155 15.335 1.00 76.31 90 ALA A CA 1
ATOM 737 C C . ALA A 1 90 ? -3.736 5.361 16.491 1.00 76.31 90 ALA A C 1
ATOM 739 O O . ALA A 1 90 ? -3.530 4.841 17.586 1.00 76.31 90 ALA A O 1
ATOM 740 N N . GLN A 1 91 ? -4.837 6.082 16.252 1.00 78.19 91 GLN A N 1
ATOM 741 C CA . GLN A 1 91 ? -5.916 6.226 17.232 1.00 78.19 91 GLN A CA 1
ATOM 742 C C . GLN A 1 91 ? -6.630 4.896 17.501 1.00 78.19 91 GLN A C 1
ATOM 744 O O . GLN A 1 91 ? -6.877 4.581 18.661 1.00 78.19 91 GLN A O 1
ATOM 749 N N . ILE A 1 92 ? -6.913 4.092 16.470 1.00 79.50 92 ILE A N 1
ATOM 750 C CA . ILE A 1 92 ? -7.499 2.753 16.642 1.00 79.50 92 ILE A CA 1
ATOM 751 C C . ILE A 1 92 ? -6.549 1.836 17.420 1.00 79.50 92 ILE A C 1
ATOM 753 O O . ILE A 1 92 ? -6.966 1.206 18.384 1.00 79.50 92 ILE A O 1
ATOM 757 N N . GLU A 1 93 ? -5.273 1.773 17.038 1.00 78.69 93 GLU A N 1
ATOM 758 C CA . GLU A 1 93 ? -4.267 0.934 17.701 1.00 78.69 93 GLU A CA 1
ATOM 759 C C . GLU A 1 93 ? -4.077 1.326 19.172 1.00 78.69 93 GLU A C 1
ATOM 761 O O . GLU A 1 93 ? -3.972 0.458 20.041 1.00 78.69 93 GLU A O 1
ATOM 766 N N . LYS A 1 94 ? -4.128 2.630 19.470 1.00 79.38 94 LYS A N 1
ATOM 767 C CA . LYS A 1 94 ? -4.141 3.145 20.841 1.00 79.38 94 LYS A CA 1
ATOM 768 C C . LYS A 1 94 ? -5.373 2.670 21.615 1.00 79.38 94 LYS A C 1
ATOM 770 O O . LYS A 1 94 ? -5.225 2.163 22.718 1.00 79.38 94 LYS A O 1
ATOM 775 N N . VAL A 1 95 ? -6.573 2.795 21.045 1.00 75.06 95 VAL A N 1
ATOM 776 C CA . VAL A 1 95 ? -7.817 2.339 21.695 1.00 75.06 95 VAL A CA 1
ATOM 777 C C . VAL A 1 95 ? -7.797 0.826 21.947 1.00 75.06 95 VAL A C 1
ATOM 779 O O . VAL A 1 95 ? -8.235 0.379 23.006 1.00 75.06 95 VAL A O 1
ATOM 782 N N . LEU A 1 96 ? -7.250 0.040 21.017 1.00 77.75 96 LEU A N 1
ATOM 783 C CA . LEU A 1 96 ? -7.077 -1.408 21.178 1.00 77.75 96 LEU A CA 1
ATOM 784 C C . LEU A 1 96 ? -6.047 -1.751 22.267 1.00 77.75 96 LEU A C 1
ATOM 786 O O . LEU A 1 96 ? -6.246 -2.683 23.034 1.00 77.75 96 LEU A O 1
ATOM 790 N N . SER A 1 97 ? -4.973 -0.973 22.387 1.00 74.50 97 SER A N 1
ATOM 791 C CA . SER A 1 97 ? -3.948 -1.187 23.418 1.00 74.50 97 SER A CA 1
ATOM 792 C C . SER A 1 97 ? -4.436 -0.797 24.821 1.00 74.50 97 SER A C 1
ATOM 794 O O . SER A 1 97 ? -4.165 -1.496 25.795 1.00 74.50 97 SER A O 1
ATOM 796 N N . ASP A 1 98 ? -5.205 0.290 24.929 1.00 72.69 98 ASP A N 1
ATOM 797 C CA . ASP A 1 98 ? -5.766 0.778 26.197 1.00 72.69 98 ASP A CA 1
ATOM 798 C C . ASP A 1 98 ? -6.877 -0.156 26.744 1.00 72.69 98 ASP A C 1
ATOM 800 O O . ASP A 1 98 ? -7.121 -0.208 27.955 1.00 72.69 98 ASP A O 1
ATOM 804 N N . SER A 1 99 ? -7.545 -0.921 25.871 1.00 64.88 99 SER A N 1
ATOM 805 C CA . SER A 1 99 ? -8.603 -1.874 26.252 1.00 64.88 99 SER A CA 1
ATOM 806 C C . SER A 1 99 ? -8.055 -3.200 26.788 1.00 64.88 99 SER A C 1
ATOM 808 O O . SER A 1 99 ? -8.562 -3.695 27.796 1.00 64.88 99 SER A O 1
ATOM 810 N N . GLU A 1 100 ? -6.968 -3.725 26.222 1.00 58.97 100 GLU A N 1
ATOM 811 C CA . GLU A 1 100 ? -6.256 -4.887 26.783 1.00 58.97 100 GLU A CA 1
ATOM 812 C C . GLU A 1 100 ? -5.683 -4.580 28.182 1.00 58.97 100 GLU A C 1
ATOM 814 O O . GLU A 1 100 ? -5.718 -5.424 29.075 1.00 58.97 100 GLU A O 1
ATOM 819 N N . ALA A 1 101 ? -5.243 -3.337 28.419 1.00 56.66 101 ALA A N 1
ATOM 820 C CA . ALA A 1 101 ? -4.775 -2.882 29.731 1.00 56.66 101 ALA A CA 1
ATOM 821 C C . ALA A 1 101 ? -5.910 -2.684 30.760 1.00 56.66 101 ALA A C 1
ATOM 823 O O . ALA A 1 101 ? -5.692 -2.869 31.955 1.00 56.66 101 ALA A O 1
ATOM 824 N N . SER A 1 102 ? -7.129 -2.342 30.320 1.00 56.22 102 SER A N 1
ATOM 825 C CA . SER A 1 102 ? -8.302 -2.207 31.207 1.00 56.22 102 SER A CA 1
ATOM 826 C C . SER A 1 102 ? -8.955 -3.547 31.570 1.00 56.22 102 SER A C 1
ATOM 828 O O . SER A 1 102 ? -9.754 -3.609 32.502 1.00 56.22 102 SER A O 1
ATOM 830 N N . SER A 1 103 ? -8.618 -4.624 30.857 1.00 54.34 103 SER A N 1
ATOM 831 C CA . SER A 1 103 ? -9.227 -5.950 31.029 1.00 54.34 103 SER A CA 1
ATOM 832 C C . SER A 1 103 ? -8.552 -6.809 32.106 1.00 54.34 103 SER A C 1
ATOM 834 O O . SER A 1 103 ? -9.102 -7.838 32.490 1.00 54.34 103 SER A O 1
ATOM 836 N N . SER A 1 104 ? -7.382 -6.412 32.627 1.00 51.66 104 SER A N 1
ATOM 837 C CA . SER A 1 104 ? -6.623 -7.205 33.611 1.00 51.66 104 SER A CA 1
ATOM 838 C C . SER A 1 104 ? -6.958 -6.895 35.078 1.00 51.66 104 SER A C 1
ATOM 840 O O . SER A 1 104 ? -6.232 -7.332 35.969 1.00 51.66 104 SER A O 1
ATOM 842 N N . SER A 1 105 ? -8.023 -6.138 35.356 1.00 56.16 105 SER A N 1
ATOM 843 C CA . SER A 1 105 ? -8.471 -5.845 36.724 1.00 56.16 105 SER A CA 1
ATOM 844 C C . SER A 1 105 ? -9.612 -6.775 37.137 1.00 56.16 105 SER A C 1
ATOM 846 O O . SER A 1 105 ? -10.719 -6.326 37.428 1.00 56.16 105 SER A O 1
ATOM 848 N N . THR A 1 106 ? -9.367 -8.084 37.161 1.00 53.59 106 THR A N 1
ATOM 849 C CA . THR A 1 106 ? -10.207 -8.980 37.963 1.00 53.59 106 THR A CA 1
ATOM 850 C C . THR A 1 106 ? -9.676 -8.964 39.390 1.00 53.59 106 THR A C 1
ATOM 852 O O . THR A 1 106 ? -8.714 -9.656 39.719 1.00 53.59 106 THR A O 1
ATOM 855 N N . ASP A 1 107 ? -10.300 -8.132 40.224 1.00 59.06 107 ASP A N 1
ATOM 856 C CA . ASP A 1 107 ? -10.259 -8.231 41.683 1.00 59.06 107 ASP A CA 1
ATOM 857 C C . ASP A 1 107 ? -10.784 -9.618 42.097 1.00 59.06 107 ASP A C 1
ATOM 859 O O . ASP A 1 107 ? -11.982 -9.822 42.291 1.00 59.06 107 ASP A O 1
ATOM 863 N N . GLU A 1 108 ? -9.893 -10.600 42.220 1.00 58.94 108 GLU A N 1
ATOM 864 C CA . GLU A 1 108 ? -10.215 -11.880 42.850 1.00 58.94 108 GLU A CA 1
ATOM 865 C C . GLU A 1 108 ? -10.052 -11.729 44.369 1.00 58.94 108 GLU A C 1
ATOM 867 O O . GLU A 1 108 ? -9.027 -12.072 44.961 1.00 5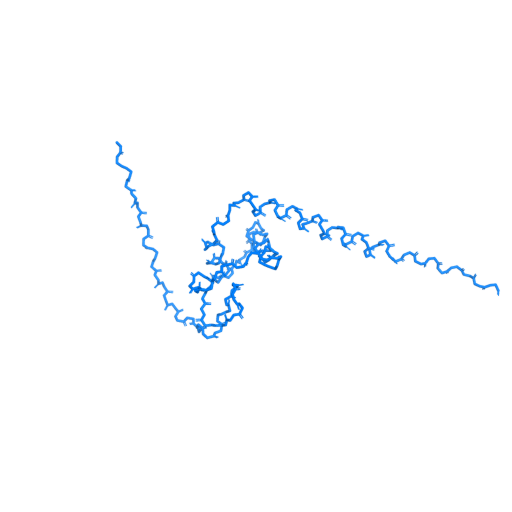8.94 108 GLU A O 1
ATOM 872 N N . LYS A 1 109 ? -11.068 -11.137 45.011 1.00 65.75 109 LYS A N 1
ATOM 873 C CA . LYS A 1 109 ? -11.199 -11.116 46.470 1.00 65.75 109 LYS A CA 1
ATOM 874 C C . LYS A 1 109 ? -12.174 -12.195 46.943 1.00 65.75 109 LYS A C 1
ATOM 876 O O . LYS A 1 109 ? -13.378 -12.048 46.789 1.00 65.75 109 LYS A O 1
ATOM 881 N N . ILE A 1 110 ? -11.579 -13.189 47.606 1.00 61.72 110 ILE A N 1
ATOM 882 C CA . ILE A 1 110 ? -12.013 -13.807 48.870 1.00 61.72 110 ILE A CA 1
ATOM 883 C C . ILE A 1 110 ? -13.392 -14.484 48.834 1.00 61.72 110 ILE A C 1
ATOM 885 O O . ILE A 1 110 ? -14.426 -13.832 48.946 1.00 61.72 110 ILE A O 1
ATOM 889 N N . TYR A 1 111 ? -13.374 -15.817 48.815 1.00 52.16 111 TYR A N 1
ATOM 890 C CA . TYR A 1 111 ? -14.453 -16.618 49.391 1.00 52.16 111 TYR A CA 1
ATOM 891 C C . TYR A 1 111 ? -14.047 -17.006 50.821 1.00 52.16 111 TYR A C 1
ATOM 893 O O . 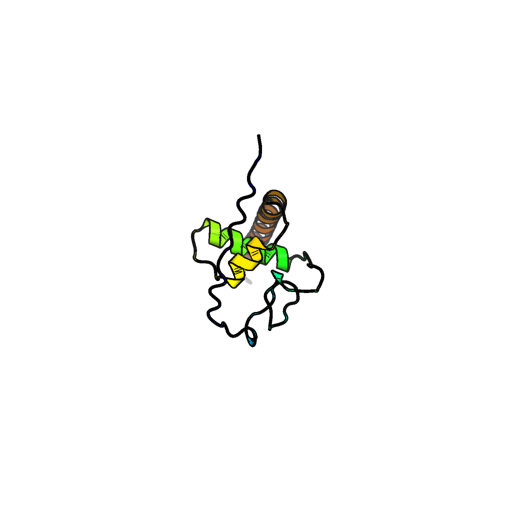TYR A 1 111 ? -12.889 -17.355 51.059 1.00 52.16 111 TYR A O 1
ATOM 901 N N . GLU A 1 112 ? -15.005 -16.830 51.729 1.00 59.78 112 GLU A N 1
ATOM 902 C CA . GLU A 1 112 ? -14.954 -16.938 53.197 1.00 59.78 112 GLU A CA 1
ATOM 903 C C . GLU A 1 112 ? -14.735 -18.368 53.717 1.00 59.78 112 GLU A C 1
ATOM 905 O O . GLU A 1 112 ? -15.252 -19.320 53.083 1.00 59.78 112 GLU A O 1
#

Secondary structure (DSSP, 8-state):
------------------GGG-B-TTT--BSS-GGG--S-----HHHHHHHHHHHHHHHTTPPPPHHHHHHHHT----HHHHHHHHHHHHHHHHHHHHHHHHTT--------

InterPro domains:
  IPR001878 Zinc finger, CCHC-type [PF00098] (23-39)
  IPR001878 Zinc finger, CCHC-type [PS50158] (23-39)
  IPR001878 Zinc finger, CCHC-type [SM00343] (23-39)
  IPR036875 Zinc finger, CCHC-type superfamily [SSF57756] (11-41)

Foldseek 3Di:
DDDDPPPPPDDPPPPPDPQQQQAEPQPRHTNDAVLPDPDDRDPDPVVLVLLLVLVVCVVVVHDDDPSSVVVNVSDPDDPVNSVVSNVVVVVVVVVVVVVVVVPPPPPPDDDD

Organism: Tanacetum cinerariifolium (NCBI:txid118510)

pLDDT: mean 74.05, std 13.09, range [41.91, 90.88]

Radius of gyration: 21.23 Å; chains: 1; bounding box: 36×47×75 Å